Protein 7XPW (pdb70)

B-factor: mean 21.92, std 9.38, range [8.42, 55.83]

Sequence (127 aa):
MVKEIHVEGFEAYSKAAEENNGKNNIFALFCCGSKDANGESWCPDCVTAEPVIARNLKYAPADSVFIHCSVGERAFWKDQSNVVFRKDPVLKLKCVPTLLKPGTPQRLEEEQCADDNLVQMFFQEELEHH

Radius of gyration: 13.46 Å; Cα contacts (8 Å, |Δi|>4): 247; chains: 1; bounding box: 31×31×33 Å

Secondary structure (DSSP, 8-state):
--EEEEEESHHHHHHHHHHTTTSEEEEEEEPPB-TTS-BS-HHHHHHHHHHHHHGGGSPTTEEEEEEE---HHHHH-TTSHHHH-TTT---SSSEEE-TTSS-EEEGGGGG-HHHHHHHHTT-----

Nearest PDB structures (foldseek):
  7xq3-assembly1_D  TM=9.875E-01  e=1.764E-24  Oncomelania hupensis
  7xq3-assembly1_C  TM=9.838E-01  e=3.341E-24  Oncomelania hupensis
  1wou-assembly1_A  TM=9.700E-01  e=2.213E-16  Homo sapiens
  1v9w-assembly1_A  TM=9.581E-01  e=3.662E-14  Mus musculus
  3h79-assembly1_A  TM=6.272E-01  e=6.640E-02  Trypanosoma cruzi

Structure (mmCIF, N/CA/C/O backbone):
data_7XPW
#
_entry.id   7XPW
#
_cell.length_a   34.772
_cell.length_b   44.912
_cell.length_c   38.491
_cell.angle_alpha   90.000
_cell.angle_beta   115.100
_cell.angle_gamma   90.000
#
_symmetry.space_group_name_H-M   'P 1 21 1'
#
loop_
_entity.id
_entity.type
_entity.pdbx_description
1 polymer 'Thioredoxin domain-containing protein 17'
2 water water
#
loop_
_atom_site.group_PDB
_atom_site.id
_atom_site.type_symbol
_atom_site.label_atom_id
_atom_site.label_alt_id
_atom_site.label_comp_id
_atom_site.label_asym_id
_atom_site.label_entity_id
_atom_site.label_seq_id
_atom_site.pdbx_PDB_ins_code
_atom_site.Cartn_x
_atom_site.Cartn_y
_atom_site.Cartn_z
_atom_site.occupancy
_atom_site.B_iso_or_equiv
_atom_site.auth_seq_id
_atom_site.auth_comp_id
_atom_site.auth_asym_id
_atom_site.auth_atom_id
_atom_site.pdbx_PDB_model_num
ATOM 1 N N . MET A 1 1 ? -17.011 6.380 -1.729 1.00 49.04 1 MET A N 1
ATOM 2 C CA . MET A 1 1 ? -16.612 5.960 -3.107 1.00 46.31 1 MET A CA 1
ATOM 3 C C . MET A 1 1 ? -15.114 5.637 -3.156 1.00 41.18 1 MET A C 1
ATOM 4 O O . MET A 1 1 ? -14.330 6.237 -2.378 1.00 41.75 1 MET A O 1
ATOM 9 N N . VAL A 1 2 ? -14.729 4.798 -4.113 1.00 30.03 2 VAL A N 1
ATOM 10 C CA . VAL A 1 2 ? -13.308 4.409 -4.330 1.00 28.88 2 VAL A CA 1
ATOM 11 C C . VAL A 1 2 ? -12.622 5.478 -5.193 1.00 22.82 2 VAL A C 1
ATOM 12 O O . VAL A 1 2 ? -13.240 5.971 -6.131 1.00 23.17 2 VAL A O 1
ATOM 16 N N . LYS A 1 3 ? -11.379 5.793 -4.872 1.00 20.90 3 LYS A N 1
ATOM 17 C CA . LYS A 1 3 ? -10.442 6.539 -5.731 1.00 21.02 3 LYS A CA 1
ATOM 18 C C . LYS A 1 3 ? -10.064 5.631 -6.902 1.00 20.20 3 LYS A C 1
ATOM 19 O O . LYS A 1 3 ? -9.493 4.542 -6.653 1.00 20.25 3 LYS A O 1
ATOM 25 N N . GLU A 1 4 ? -10.383 6.029 -8.125 1.00 18.30 4 GLU A N 1
ATOM 26 C CA . GLU A 1 4 ? -10.138 5.164 -9.312 1.00 17.30 4 GLU A CA 1
ATOM 27 C C . GLU A 1 4 ? -8.967 5.746 -10.116 1.00 16.36 4 GLU A C 1
ATOM 28 O O . GLU A 1 4 ? -8.921 6.963 -10.400 1.00 15.43 4 GLU A O 1
ATOM 34 N N . ILE A 1 5 ? -8.002 4.900 -10.454 1.00 14.03 5 ILE A N 1
ATOM 35 C CA . ILE A 1 5 ? -6.816 5.318 -11.246 1.00 12.34 5 ILE A CA 1
ATOM 36 C C . ILE A 1 5 ? -6.680 4.349 -12.409 1.00 12.83 5 ILE A C 1
ATOM 37 O O . ILE A 1 5 ? -6.938 3.153 -12.199 1.00 14.80 5 ILE A O 1
ATOM 42 N N . HIS A 1 6 ? -6.345 4.861 -13.596 1.00 10.97 6 HIS A N 1
ATOM 43 C CA . HIS A 1 6 ? -6.104 4.044 -14.800 1.00 11.06 6 HIS A CA 1
ATOM 44 C C . HIS A 1 6 ? -4.708 4.348 -15.305 1.00 10.86 6 HIS A C 1
ATOM 45 O O . HIS A 1 6 ? -4.421 5.518 -15.585 1.00 11.34 6 HIS A O 1
ATOM 52 N N . VAL A 1 7 ? -3.890 3.320 -15.420 1.00 10.38 7 VAL A N 1
ATOM 53 C CA . VAL A 1 7 ? -2.486 3.497 -15.831 1.00 10.98 7 VAL A CA 1
ATOM 54 C C . VAL A 1 7 ? -2.122 2.483 -16.899 1.00 12.04 7 VAL A C 1
ATOM 55 O O . VAL A 1 7 ? -2.823 1.484 -17.056 1.00 9.78 7 VAL A O 1
ATOM 59 N N . GLU A 1 8 ? -1.057 2.806 -17.637 1.00 11.86 8 GLU A N 1
ATOM 60 C CA . GLU A 1 8 ? -0.473 1.916 -18.664 1.00 13.07 8 GLU A CA 1
ATOM 61 C C . GLU A 1 8 ? 0.919 1.496 -18.208 1.00 12.35 8 GLU A C 1
ATOM 62 O O . GLU A 1 8 ? 1.783 2.346 -18.122 1.00 12.40 8 GLU A O 1
ATOM 68 N N . GLY A 1 9 ? 1.116 0.202 -17.958 1.00 11.88 9 GLY A N 1
ATOM 69 C CA . GLY A 1 9 ? 2.423 -0.403 -17.709 1.00 12.57 9 GLY A CA 1
ATOM 70 C C . GLY A 1 9 ? 2.797 -0.466 -16.245 1.00 12.77 9 GLY A C 1
ATOM 71 O O . GLY A 1 9 ? 2.167 0.178 -15.392 1.00 12.55 9 GLY A O 1
ATOM 72 N N . PHE A 1 10 ? 3.860 -1.206 -15.978 1.00 14.46 10 PHE A N 1
ATOM 73 C CA . PHE A 1 10 ? 4.302 -1.546 -14.612 1.00 14.23 10 PHE A CA 1
ATOM 74 C C . PHE A 1 10 ? 4.846 -0.313 -13.869 1.00 14.20 10 PHE A C 1
ATOM 75 O O . PHE A 1 10 ? 4.550 -0.162 -12.698 1.00 13.54 10 PHE A O 1
ATOM 83 N N . GLU A 1 11 ? 5.595 0.554 -14.545 1.00 14.61 11 GLU A N 1
ATOM 84 C CA . GLU A 1 11 ? 6.171 1.747 -13.875 1.00 14.73 11 GLU A CA 1
ATOM 85 C C . GLU A 1 11 ? 5.024 2.663 -13.412 1.00 13.83 11 GLU A C 1
ATOM 86 O O . GLU A 1 11 ? 5.033 3.087 -12.226 1.00 12.33 11 GLU A O 1
ATOM 92 N N . ALA A 1 12 ? 4.031 2.924 -14.272 1.00 12.99 12 ALA A N 1
ATOM 93 C CA . ALA A 1 12 ? 2.891 3.791 -13.914 1.00 13.03 12 ALA A CA 1
ATOM 94 C C . ALA A 1 12 ? 2.084 3.140 -12.775 1.00 12.81 12 ALA A C 1
ATOM 95 O O . ALA A 1 12 ? 1.617 3.844 -11.880 1.00 10.81 12 ALA A O 1
ATOM 97 N N . TYR A 1 13 ? 1.877 1.822 -12.833 1.00 11.48 13 TYR A N 1
ATOM 98 C CA . TYR A 1 13 ? 1.220 1.067 -11.740 1.00 12.23 13 TYR A CA 1
ATOM 99 C C . TYR A 1 13 ? 1.997 1.262 -10.421 1.00 12.54 13 TYR A C 1
ATOM 100 O O . TYR A 1 13 ? 1.422 1.623 -9.372 1.00 12.08 13 TYR A O 1
ATOM 109 N N . SER A 1 14 ? 3.303 1.063 -10.480 1.00 15.03 14 SER A N 1
ATOM 110 C CA . SER A 1 14 ? 4.213 1.190 -9.313 1.00 15.16 14 SER A CA 1
ATOM 111 C C . SER A 1 14 ? 4.088 2.586 -8.682 1.00 17.25 14 SER A C 1
ATOM 112 O O . SER A 1 14 ? 4.024 2.663 -7.468 1.00 16.74 14 SER A O 1
ATOM 115 N N . LYS A 1 15 ? 4.044 3.639 -9.493 1.00 17.33 15 LYS A N 1
ATOM 116 C CA . LYS A 1 15 ? 3.943 5.038 -8.992 1.00 16.52 15 LYS A CA 1
ATOM 117 C C . LYS A 1 15 ? 2.602 5.248 -8.299 1.00 16.15 15 LYS A C 1
ATOM 118 O O . LYS A 1 15 ? 2.565 5.865 -7.204 1.00 16.42 15 LYS A O 1
ATOM 124 N N . ALA A 1 16 ? 1.511 4.746 -8.893 1.00 15.14 16 ALA A N 1
ATOM 125 C CA . ALA A 1 16 ? 0.166 4.915 -8.323 1.00 15.15 16 ALA A CA 1
ATOM 126 C C . ALA A 1 16 ? 0.114 4.190 -6.970 1.00 14.06 16 ALA A C 1
ATOM 127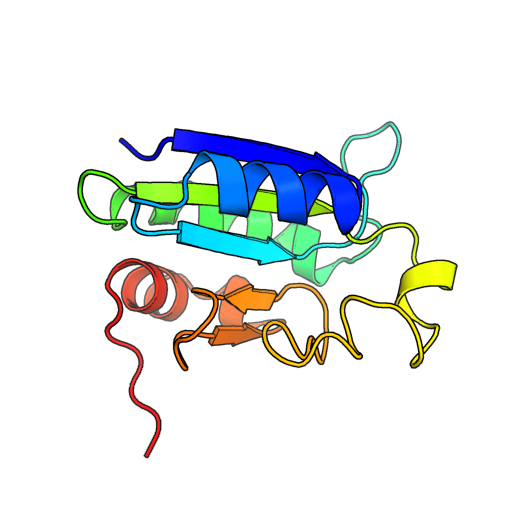 O O . ALA A 1 16 ? -0.488 4.749 -6.036 1.00 14.71 16 ALA A O 1
ATOM 129 N N . ALA A 1 17 ? 0.628 2.966 -6.897 1.00 15.69 17 ALA A N 1
ATOM 130 C CA . ALA A 1 17 ? 0.574 2.161 -5.660 1.00 16.74 17 ALA A CA 1
ATOM 131 C C . ALA A 1 17 ? 1.386 2.862 -4.557 1.00 21.11 17 ALA A C 1
ATOM 132 O O . ALA A 1 17 ? 0.863 2.966 -3.437 1.00 22.72 17 ALA A O 1
ATOM 134 N N . GLU A 1 18 ? 2.592 3.324 -4.866 1.00 22.49 18 GLU A N 1
ATOM 135 C CA . GLU A 1 18 ? 3.466 4.019 -3.877 1.00 25.65 18 GLU A CA 1
ATOM 136 C C . GLU A 1 18 ? 2.806 5.348 -3.470 1.00 24.56 18 GLU A C 1
ATOM 137 O O . GLU A 1 18 ? 2.792 5.638 -2.267 1.00 26.37 18 GLU A O 1
ATOM 143 N N . GLU A 1 19 ? 2.202 6.106 -4.392 1.00 21.38 19 GLU A N 1
ATOM 144 C CA . GLU A 1 19 ? 1.559 7.406 -4.060 1.00 21.79 19 GLU A CA 1
ATOM 145 C C . GLU A 1 19 ? 0.295 7.201 -3.215 1.00 21.17 19 GLU A C 1
ATOM 146 O O . GLU A 1 19 ? -0.164 8.175 -2.587 1.00 22.02 19 GLU A O 1
ATOM 152 N N . ASN A 1 20 ? -0.254 5.985 -3.174 1.00 20.52 20 ASN A N 1
ATOM 153 C CA . ASN A 1 20 ? -1.480 5.680 -2.402 1.00 21.43 20 ASN A CA 1
ATOM 154 C C . ASN A 1 20 ? -1.123 4.710 -1.265 1.00 21.55 20 ASN A C 1
ATOM 155 O O . ASN A 1 20 ? -2.017 4.030 -0.757 1.00 23.15 20 ASN A O 1
ATOM 160 N N . ASN A 1 21 ? 0.149 4.695 -0.862 1.00 26.22 21 ASN A N 1
ATOM 161 C CA . ASN A 1 21 ? 0.767 3.755 0.121 1.00 27.94 21 ASN A CA 1
ATOM 162 C C . ASN A 1 21 ? -0.111 3.612 1.371 1.00 31.10 21 ASN A C 1
ATOM 163 O O . ASN A 1 21 ? -0.213 2.492 1.888 1.00 31.46 21 ASN A O 1
AT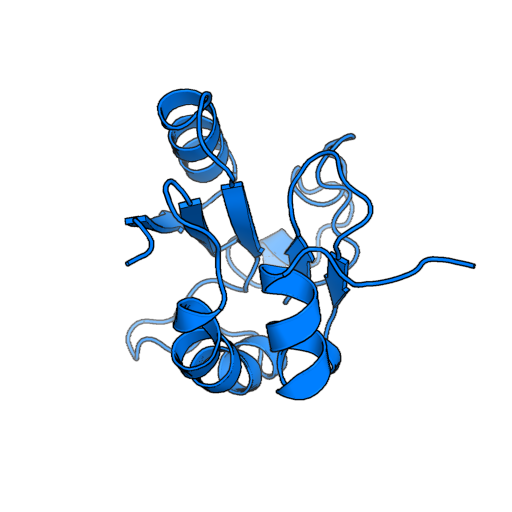OM 168 N N . GLY A 1 22 ? -0.783 4.650 1.806 1.00 28.69 22 GLY A N 1
ATOM 169 C CA . GLY A 1 22 ? -1.573 4.435 3.026 1.00 35.67 22 GLY A CA 1
ATOM 170 C C . GLY A 1 22 ? -2.790 3.544 2.862 1.00 36.69 22 GLY A C 1
ATOM 171 O O . GLY A 1 22 ? -3.005 2.673 3.710 1.00 40.83 22 GLY A O 1
ATOM 172 N N . LYS A 1 23 ? -3.438 3.672 1.716 1.00 30.03 23 LYS A N 1
ATOM 173 C CA . LYS A 1 23 ? -4.797 3.182 1.422 1.00 28.58 23 LYS A CA 1
ATOM 174 C C . LYS A 1 23 ? -4.951 1.673 1.229 1.00 23.44 23 LYS A C 1
ATOM 175 O O . LYS A 1 23 ? -3.996 0.971 1.107 1.00 23.16 23 LYS A O 1
ATOM 181 N N . ASN A 1 24 ? -6.201 1.262 1.243 1.00 22.76 24 ASN A N 1
ATOM 182 C CA A ASN A 1 24 ? -6.587 -0.111 0.846 0.50 21.93 24 ASN A CA 1
ATOM 183 C CA B ASN A 1 24 ? -6.579 -0.118 0.846 0.50 21.66 24 ASN A CA 1
ATOM 184 C C . ASN A 1 24 ? -6.553 -0.158 -0.681 1.00 20.64 24 ASN A C 1
ATOM 185 O O . ASN A 1 24 ? -7.444 0.442 -1.271 1.00 20.57 24 ASN A O 1
ATOM 194 N N . ILE A 1 25 ? -5.538 -0.802 -1.239 1.00 18.42 25 ILE A N 1
ATOM 195 C CA . ILE A 1 25 ? -5.329 -0.803 -2.710 1.00 18.86 25 ILE A CA 1
ATOM 196 C C . ILE A 1 25 ? -5.874 -2.107 -3.277 1.00 17.95 25 ILE A C 1
ATOM 197 O O . ILE A 1 25 ? -5.441 -3.190 -2.834 1.00 19.68 25 ILE A O 1
ATOM 202 N N . PHE A 1 26 ? -6.746 -1.994 -4.268 1.00 15.33 26 PHE A N 1
ATOM 203 C CA . PHE A 1 26 ? -7.237 -3.105 -5.100 1.00 12.99 26 PHE A CA 1
ATOM 204 C C . PHE A 1 26 ? -6.720 -2.824 -6.503 1.00 13.01 26 PHE A C 1
ATOM 205 O O . PHE A 1 26 ? -6.629 -1.681 -6.867 1.00 11.96 26 PHE A O 1
ATOM 213 N N . ALA A 1 27 ? -6.340 -3.842 -7.241 1.00 11.32 27 ALA A N 1
ATOM 214 C CA . ALA A 1 27 ? -5.827 -3.615 -8.593 1.00 10.91 27 ALA A CA 1
ATOM 215 C C . ALA A 1 27 ? -6.471 -4.598 -9.541 1.00 10.50 27 ALA A C 1
ATOM 216 O O . ALA A 1 27 ? -6.695 -5.754 -9.184 1.00 9.73 27 ALA A O 1
ATOM 218 N N . LEU A 1 28 ? -6.702 -4.125 -10.748 1.00 10.61 28 LEU A N 1
ATOM 219 C CA . LEU A 1 28 ? -7.046 -4.961 -11.906 1.00 10.72 28 LEU A CA 1
ATOM 220 C C . LEU A 1 28 ? -5.922 -4.847 -12.916 1.00 10.69 28 LEU A C 1
ATOM 221 O O . LEU A 1 28 ? -5.563 -3.713 -13.262 1.00 12.17 28 LEU A O 1
ATOM 226 N N . PHE A 1 29 ? -5.468 -5.985 -13.416 1.00 9.22 29 PHE A N 1
ATOM 227 C CA . PHE A 1 29 ? -4.449 -6.092 -14.475 1.00 9.68 29 PHE A CA 1
ATOM 228 C C . PHE A 1 29 ? -5.109 -6.680 -15.693 1.00 9.62 29 PHE A C 1
ATOM 229 O O . PHE A 1 29 ? -5.654 -7.803 -15.635 1.00 9.22 29 PHE A O 1
ATOM 237 N N . CYS A 1 30 ? -5.079 -5.922 -16.791 1.00 10.77 30 CYS A N 1
ATOM 238 C CA A CYS A 1 30 ? -5.838 -6.262 -18.015 0.50 10.72 30 CYS A CA 1
ATOM 239 C CA B CYS A 1 30 ? -5.838 -6.275 -18.013 0.50 12.30 30 CYS A CA 1
ATOM 240 C C . CYS A 1 30 ? -4.977 -5.939 -19.235 1.00 11.79 30 CYS A C 1
ATOM 241 O O . CYS A 1 30 ? -4.002 -5.199 -19.075 1.00 10.93 30 CYS A O 1
ATOM 246 N N . GLY A 1 31 ? -5.300 -6.548 -20.362 1.00 12.32 31 GLY A N 1
ATOM 247 C CA . GLY A 1 31 ? -4.628 -6.197 -21.613 1.00 12.82 31 GLY A CA 1
ATOM 248 C C . GLY A 1 31 ? -4.941 -4.774 -21.976 1.00 13.77 31 GLY A C 1
ATOM 249 O O . GLY A 1 31 ? -6.073 -4.311 -21.702 1.00 14.94 31 GLY A O 1
ATOM 250 N N . SER A 1 32 ? -3.995 -4.082 -22.613 1.00 14.63 32 SER A N 1
ATOM 251 C CA . SER A 1 32 ? -4.169 -2.681 -23.039 1.00 14.82 32 SER A CA 1
ATOM 252 C C . SER A 1 32 ? -5.312 -2.565 -24.047 1.00 16.37 32 SER A C 1
ATOM 253 O O . SER A 1 32 ? -5.642 -3.517 -24.775 1.00 15.13 32 SER A O 1
ATOM 256 N N . LYS A 1 33 ? -5.930 -1.392 -24.024 1.00 18.74 33 LYS A N 1
ATOM 257 C CA . LYS A 1 33 ? -7.092 -1.058 -24.863 1.00 22.12 33 LYS A CA 1
ATOM 258 C C . LYS A 1 33 ? -6.569 -0.651 -26.230 1.00 22.90 33 LYS A C 1
ATOM 259 O O . LYS A 1 33 ? -5.428 -0.182 -26.311 1.00 19.63 33 LYS A O 1
ATOM 265 N N . ASP A 1 34 ? -7.347 -0.947 -27.266 1.00 25.79 34 ASP A N 1
ATOM 266 C CA . ASP A 1 34 ? -7.131 -0.397 -28.634 1.00 28.08 34 ASP A CA 1
ATOM 267 C C . ASP A 1 34 ? -7.819 0.971 -28.712 1.00 29.06 34 ASP A C 1
ATOM 268 O O . ASP A 1 34 ? -8.298 1.459 -27.657 1.00 29.78 34 ASP A O 1
ATOM 273 N N . ALA A 1 35 ? -7.881 1.579 -29.903 1.00 35.89 35 ALA A N 1
ATOM 274 C CA . ALA A 1 35 ? -8.414 2.950 -30.127 1.00 39.38 35 ALA A CA 1
ATOM 275 C C . ALA A 1 35 ? -9.947 2.974 -30.009 1.00 40.70 35 ALA A C 1
ATOM 276 O O . ALA A 1 35 ? -10.513 4.085 -29.983 1.00 41.57 35 ALA A O 1
ATOM 278 N N . ASN A 1 36 ? -10.596 1.808 -29.923 1.00 37.55 36 ASN A N 1
ATOM 279 C CA . ASN A 1 36 ? -12.064 1.674 -29.721 1.00 37.70 36 ASN A CA 1
ATOM 280 C C . ASN A 1 36 ? -12.363 1.423 -28.237 1.00 39.29 36 ASN A C 1
ATOM 281 O O . ASN A 1 36 ? -13.564 1.241 -27.899 1.00 38.96 36 ASN A O 1
ATOM 286 N N . GLY A 1 37 ? -11.314 1.407 -27.401 1.00 32.69 37 GLY A N 1
ATOM 287 C CA . GLY A 1 37 ? -11.404 1.333 -25.931 1.00 33.59 37 GLY A CA 1
ATOM 288 C C . GLY A 1 37 ? -11.587 -0.085 -25.448 1.00 32.76 37 GLY A C 1
ATOM 289 O O . GLY A 1 37 ? -11.911 -0.261 -24.263 1.00 37.23 37 GLY A O 1
ATOM 290 N N . GLU A 1 38 ? -11.349 -1.073 -26.313 1.00 29.00 38 GLU A N 1
ATOM 291 C CA . GLU A 1 38 ? -11.553 -2.507 -25.983 1.00 31.45 38 GLU A CA 1
ATOM 292 C C . GLU A 1 38 ? -10.182 -3.171 -25.768 1.00 26.92 38 GLU A C 1
ATOM 293 O O . GLU A 1 38 ? -9.302 -3.056 -26.669 1.00 25.54 38 GLU A O 1
ATOM 299 N N . SER A 1 39 ? -9.999 -3.826 -24.612 1.00 21.84 39 SER A N 1
ATOM 300 C CA . SER A 1 39 ? -8.860 -4.740 -24.347 1.00 20.96 39 SER A CA 1
ATOM 301 C C . SER A 1 39 ? -8.717 -5.740 -25.496 1.00 20.83 39 SER A C 1
ATOM 302 O O . SER A 1 39 ? -9.744 -6.228 -26.001 1.00 21.13 39 SER A O 1
ATOM 305 N N . TRP A 1 40 ? -7.483 -6.099 -25.860 1.00 18.50 40 TRP A N 1
ATOM 306 C CA . TRP A 1 40 ? -7.196 -7.253 -26.751 1.00 16.02 40 TRP A CA 1
ATOM 307 C C . TRP A 1 40 ? -7.639 -8.554 -26.085 1.00 16.31 40 TRP A C 1
ATOM 308 O O . TRP A 1 40 ? -7.656 -9.579 -26.760 1.00 17.77 40 TRP A O 1
ATOM 319 N N . CYS A 1 41 ? -7.860 -8.508 -24.780 1.00 14.40 41 CYS A N 1
ATOM 320 C CA . CYS A 1 41 ? -8.103 -9.691 -23.908 1.00 14.10 41 CYS A CA 1
ATOM 321 C C . CYS A 1 41 ? -9.612 -9.847 -23.719 1.00 12.36 41 CYS A C 1
ATOM 322 O O . CYS A 1 41 ? -10.269 -9.049 -23.041 1.00 11.46 41 CYS A O 1
ATOM 325 N N . PRO A 1 42 ? -10.252 -10.844 -24.377 1.00 12.38 42 PRO A N 1
ATOM 326 C CA . PRO A 1 42 ? -11.702 -10.993 -24.280 1.00 11.46 42 PRO A CA 1
ATOM 327 C C . PRO A 1 42 ? -12.221 -11.112 -22.846 1.00 10.82 42 PRO A C 1
ATOM 328 O O . PRO A 1 42 ? -13.258 -10.571 -22.547 1.00 10.64 42 PRO A O 1
ATOM 332 N N . ASP A 1 43 ? -11.457 -11.811 -22.009 1.00 10.76 43 ASP A N 1
ATOM 333 C CA . ASP A 1 43 ? -11.864 -12.033 -20.596 1.00 10.84 43 ASP A CA 1
ATOM 334 C C . ASP A 1 43 ? -11.875 -10.685 -19.871 1.00 11.62 43 ASP A C 1
ATOM 335 O O . ASP A 1 43 ? -12.622 -10.536 -18.951 1.00 10.32 43 ASP A O 1
ATOM 340 N N . CYS A 1 44 ? -10.990 -9.786 -20.280 1.00 12.00 44 CYS A N 1
ATOM 341 C CA . CYS A 1 44 ? -10.977 -8.443 -19.663 1.00 12.91 44 CYS A CA 1
ATOM 342 C C . CYS A 1 44 ? -12.211 -7.669 -20.133 1.00 13.18 44 CYS A C 1
ATOM 343 O O . CYS A 1 44 ? -12.767 -6.987 -19.359 1.00 13.34 44 CYS A O 1
ATOM 346 N N . VAL A 1 45 ? -12.530 -7.769 -21.410 1.00 12.61 45 VAL A N 1
ATOM 347 C CA . VAL A 1 45 ? -13.748 -7.056 -21.903 1.00 14.83 45 VAL A CA 1
ATOM 348 C C . VAL A 1 45 ? -14.952 -7.536 -21.078 1.00 14.89 45 VAL A C 1
ATOM 349 O O . VAL A 1 45 ? -15.699 -6.738 -20.624 1.00 14.00 45 VAL A O 1
ATOM 353 N N . THR A 1 46 ? -15.037 -8.835 -20.883 1.00 13.67 46 THR A N 1
ATOM 354 C CA . THR A 1 46 ? -16.161 -9.448 -20.146 1.00 13.95 46 THR A CA 1
ATOM 355 C C . THR A 1 46 ? -16.189 -8.962 -18.695 1.00 13.32 46 THR A C 1
ATOM 356 O O . THR A 1 46 ? -17.269 -8.735 -18.175 1.00 14.39 46 THR A O 1
ATOM 360 N N . ALA A 1 47 ? -15.040 -8.850 -18.039 1.00 12.61 47 ALA A N 1
ATOM 361 C CA . ALA A 1 47 ? -15.007 -8.567 -16.598 1.00 12.53 47 ALA A CA 1
ATOM 362 C C . ALA A 1 47 ? -15.278 -7.084 -16.331 1.00 13.18 47 ALA A C 1
ATOM 363 O O . ALA A 1 47 ? -15.776 -6.801 -15.238 1.00 13.07 47 ALA A O 1
ATOM 365 N N . GLU A 1 48 ? -14.961 -6.167 -17.251 1.00 14.03 48 GLU A N 1
ATOM 366 C CA . GLU A 1 48 ? -14.973 -4.700 -16.933 1.00 17.08 48 GLU A CA 1
ATOM 367 C C . GLU A 1 48 ? -16.313 -4.301 -16.320 1.00 17.72 48 GLU A C 1
ATOM 368 O O . GLU A 1 48 ? -16.333 -3.679 -15.267 1.00 16.31 48 GLU A O 1
ATOM 374 N N . PRO A 1 49 ? -17.484 -4.672 -16.900 1.00 17.71 49 PRO A N 1
ATOM 375 C CA . PRO A 1 49 ? -18.770 -4.232 -16.329 1.00 18.51 49 PRO A CA 1
ATOM 376 C C . PRO A 1 49 ? -19.109 -4.852 -14.974 1.00 17.22 49 PRO A C 1
ATOM 377 O O . PRO A 1 49 ? -19.725 -4.184 -14.179 1.00 17.07 49 PRO A O 1
ATOM 381 N N . VAL A 1 50 ? -18.666 -6.088 -14.730 1.00 17.13 50 VAL A N 1
ATOM 382 C CA . VAL A 1 50 ? -18.926 -6.803 -13.459 1.00 16.41 50 VAL A CA 1
ATOM 383 C C . VAL A 1 50 ? -18.117 -6.091 -12.388 1.00 15.38 50 VAL A C 1
ATOM 384 O O . VAL A 1 50 ? -18.627 -5.858 -11.305 1.00 16.76 50 VAL A O 1
ATOM 388 N N . ILE A 1 51 ? -16.875 -5.743 -12.710 1.00 15.42 51 ILE A N 1
ATOM 389 C CA . ILE A 1 51 ? -16.027 -5.029 -11.715 1.00 14.02 51 ILE A CA 1
ATOM 390 C C . ILE A 1 51 ? -16.648 -3.656 -11.420 1.00 15.57 51 ILE A C 1
ATOM 391 O O . ILE A 1 51 ? -16.827 -3.346 -10.246 1.00 16.50 51 ILE A O 1
ATOM 396 N N . ALA A 1 52 ? -17.035 -2.891 -12.442 1.00 18.90 52 ALA A N 1
ATOM 397 C CA . ALA A 1 52 ? -17.578 -1.521 -12.270 1.00 20.53 52 ALA A CA 1
ATOM 398 C C . ALA A 1 52 ? -18.830 -1.512 -11.367 1.00 22.15 52 ALA A C 1
ATOM 399 O O . ALA A 1 52 ? -18.958 -0.608 -10.538 1.00 19.92 52 ALA A O 1
ATOM 401 N N . ARG A 1 53 ? -19.709 -2.499 -11.460 1.00 23.34 53 ARG A N 1
ATOM 402 C CA . ARG A 1 53 ? -20.965 -2.541 -10.658 1.00 25.36 53 ARG A CA 1
ATOM 403 C C . ARG A 1 53 ? -20.728 -3.172 -9.279 1.00 28.91 53 ARG A C 1
ATOM 404 O O . ARG A 1 53 ? -21.689 -3.191 -8.478 1.00 31.54 53 ARG A O 1
ATOM 412 N N . ASN A 1 54 ? -19.520 -3.680 -8.995 1.00 25.54 54 ASN A N 1
ATOM 413 C CA . ASN A 1 54 ? -19.160 -4.238 -7.672 1.00 23.33 54 ASN A CA 1
ATOM 414 C C . ASN A 1 54 ? -18.167 -3.316 -6.956 1.00 21.97 54 ASN A C 1
ATOM 415 O O . ASN A 1 54 ? -17.904 -3.577 -5.799 1.00 23.53 54 ASN A O 1
ATOM 420 N N . LEU A 1 55 ? -17.695 -2.246 -7.588 1.00 22.84 55 LEU A N 1
ATOM 421 C CA . LEU A 1 55 ? -16.724 -1.301 -6.963 1.00 26.79 55 LEU A CA 1
ATOM 422 C C . LEU A 1 55 ? -17.291 -0.746 -5.648 1.00 26.32 55 LEU A C 1
ATOM 423 O O . LEU A 1 55 ? -16.495 -0.434 -4.703 1.00 21.41 55 LEU A O 1
ATOM 428 N N . LYS A 1 56 ? -18.609 -0.568 -5.604 1.00 27.42 56 LYS A N 1
ATOM 429 C CA . LYS A 1 56 ? -19.338 -0.015 -4.424 1.00 28.83 56 LYS A CA 1
ATOM 430 C C . LYS A 1 56 ? -19.108 -0.871 -3.168 1.00 28.24 56 LYS A C 1
ATOM 431 O O . LYS A 1 56 ? -19.312 -0.322 -2.077 1.00 28.45 56 LYS A O 1
ATOM 437 N N . TYR A 1 57 ? -18.680 -2.139 -3.260 1.00 26.82 57 TYR A N 1
ATOM 438 C CA . TYR A 1 57 ? -18.466 -3.010 -2.068 1.00 28.54 57 TYR A CA 1
ATOM 439 C C . TYR A 1 57 ? -17.083 -2.802 -1.437 1.00 27.09 57 TYR A C 1
ATOM 440 O O . TYR A 1 57 ? -16.804 -3.395 -0.367 1.00 29.50 57 TYR A O 1
ATOM 449 N N . ALA A 1 58 ? -16.221 -2.002 -2.066 1.00 25.55 58 ALA A N 1
ATOM 450 C CA . ALA A 1 58 ? -14.866 -1.731 -1.566 1.00 23.34 58 ALA A CA 1
ATOM 451 C C . ALA A 1 58 ? -15.023 -0.878 -0.314 1.00 24.36 58 ALA A C 1
ATOM 452 O O . ALA A 1 58 ? -15.916 -0.046 -0.254 1.00 22.98 58 ALA A O 1
ATOM 454 N N . PRO A 1 59 ? -14.171 -1.064 0.704 1.00 24.16 59 PRO A N 1
ATOM 455 C CA . PRO A 1 59 ? -14.261 -0.262 1.921 1.00 27.35 59 PRO A CA 1
ATOM 456 C C . PRO A 1 59 ? -13.884 1.219 1.738 1.00 29.51 59 PRO A C 1
ATOM 457 O O . PRO A 1 59 ? -13.232 1.590 0.765 1.00 25.21 59 PRO A O 1
ATOM 461 N N . ALA A 1 60 ? -14.315 2.055 2.698 1.00 30.64 60 ALA A N 1
ATOM 462 C CA . ALA A 1 60 ? -13.861 3.457 2.855 1.00 31.09 60 ALA A CA 1
ATOM 463 C C . ALA A 1 60 ? -12.330 3.515 2.770 1.00 28.78 60 ALA A C 1
ATOM 464 O O . ALA A 1 60 ? -11.641 2.553 3.211 1.00 27.91 60 ALA A O 1
ATOM 466 N N . ASP A 1 61 ? -11.815 4.596 2.188 1.00 30.91 61 ASP A N 1
ATOM 467 C CA . ASP A 1 61 ? -10.362 4.886 2.098 1.00 33.04 61 ASP A CA 1
ATOM 468 C C . ASP A 1 61 ? -9.674 3.848 1.194 1.00 29.05 61 ASP A C 1
ATOM 469 O O . ASP A 1 61 ? -8.527 3.445 1.499 1.00 29.91 61 ASP A O 1
ATOM 474 N N . SER A 1 62 ? -10.370 3.411 0.137 1.00 24.88 62 SER A N 1
ATOM 475 C CA . SER A 1 62 ? -9.876 2.443 -0.878 1.00 21.95 62 SER A CA 1
ATOM 476 C C . SER A 1 62 ? -9.488 3.162 -2.172 1.00 20.56 62 SER A C 1
ATOM 477 O O . SER A 1 62 ? -10.107 4.206 -2.505 1.00 19.74 62 SER A O 1
ATOM 480 N N . VAL A 1 63 ? -8.519 2.571 -2.870 1.00 17.78 63 VAL A N 1
ATOM 481 C CA . VAL A 1 63 ? -8.059 2.988 -4.215 1.00 17.10 63 VAL A CA 1
ATOM 482 C C . VAL A 1 63 ? -8.201 1.768 -5.125 1.00 14.90 63 VAL A C 1
ATOM 483 O O . VAL A 1 63 ? -7.829 0.672 -4.681 1.00 15.18 63 VAL A O 1
ATOM 487 N N . PHE A 1 64 ? -8.715 1.968 -6.336 1.00 13.98 64 PHE A N 1
ATOM 488 C CA . PHE A 1 64 ? -8.782 0.903 -7.360 1.00 13.21 64 PHE A CA 1
ATOM 489 C C . PHE A 1 64 ? -7.884 1.329 -8.513 1.00 12.78 64 PHE A C 1
ATOM 490 O O . PHE A 1 64 ? -8.150 2.395 -9.103 1.00 13.43 64 PHE A O 1
ATOM 498 N N . ILE A 1 65 ? -6.811 0.576 -8.733 1.00 11.30 65 ILE A N 1
ATOM 499 C CA . ILE A 1 65 ? -5.860 0.858 -9.843 1.00 11.82 65 ILE A CA 1
ATOM 500 C C . ILE A 1 65 ? -6.176 -0.147 -10.936 1.00 11.28 65 ILE A C 1
ATOM 501 O O . ILE A 1 65 ? -5.982 -1.369 -10.715 1.00 11.19 65 ILE A O 1
ATOM 506 N N . HIS A 1 66 ? -6.622 0.392 -12.072 1.00 10.99 66 HIS A N 1
ATOM 507 C CA . HIS A 1 66 ? -6.847 -0.307 -13.348 1.00 11.97 66 HIS A CA 1
ATOM 508 C C . HIS A 1 66 ? -5.533 -0.196 -14.091 1.00 10.86 66 HIS A C 1
ATOM 509 O O . HIS A 1 66 ? -5.194 0.944 -14.471 1.00 10.96 66 HIS A O 1
ATOM 516 N N . CYS A 1 67 ? -4.783 -1.294 -14.212 1.00 10.51 67 CYS A N 1
ATOM 517 C CA . CYS A 1 67 ? -3.470 -1.298 -14.892 1.00 10.10 67 CYS A CA 1
ATOM 518 C C . CYS A 1 67 ? -3.580 -2.086 -16.197 1.00 9.69 67 CYS A C 1
ATOM 519 O O . CYS A 1 67 ? -3.819 -3.301 -16.173 1.00 9.74 67 CYS A O 1
ATOM 522 N N . SER A 1 68 ? -3.357 -1.397 -17.313 1.00 9.94 68 SER A N 1
ATOM 523 C CA . SER A 1 68 ? -3.151 -2.018 -18.639 1.00 11.28 68 SER A CA 1
ATOM 524 C C . SER A 1 68 ? -1.712 -2.559 -18.681 1.00 10.89 68 SER A C 1
ATO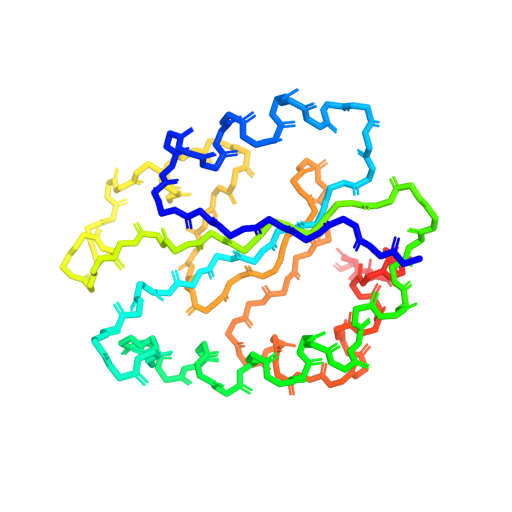M 525 O O . SER A 1 68 ? -0.771 -1.752 -18.587 1.00 10.85 68 SER A O 1
ATOM 528 N N . VAL A 1 69 ? -1.543 -3.857 -18.899 1.00 10.93 69 VAL A N 1
ATOM 529 C CA . VAL A 1 69 ? -0.205 -4.517 -18.754 1.00 10.85 69 VAL A CA 1
ATOM 530 C C . VAL A 1 69 ? 0.639 -4.352 -20.030 1.00 12.21 69 VAL A C 1
ATOM 531 O O . VAL A 1 69 ? 1.876 -4.592 -19.955 1.00 14.87 69 VAL A O 1
ATOM 535 N N . GLY A 1 70 ? -0.001 -3.973 -21.125 1.00 11.21 70 GLY A N 1
ATOM 536 C CA . GLY A 1 70 ? 0.597 -3.757 -22.445 1.00 12.46 70 GLY A CA 1
ATOM 537 C C . GLY A 1 70 ? -0.125 -4.557 -23.507 1.00 13.80 70 GLY A C 1
ATOM 538 O O . GLY A 1 70 ? -1.221 -5.100 -23.254 1.00 13.35 70 GLY A O 1
ATOM 539 N N . GLU A 1 71 ? 0.495 -4.663 -24.663 1.00 15.00 71 GLU A N 1
ATOM 540 C CA . GLU A 1 71 ? -0.068 -5.448 -25.787 1.00 16.07 71 GLU A CA 1
ATOM 541 C C . GLU A 1 71 ? 0.159 -6.944 -25.561 1.00 16.83 71 GLU A C 1
ATOM 542 O O . GLU A 1 71 ? 0.974 -7.345 -24.675 1.00 14.51 71 GLU A O 1
ATOM 548 N N . ARG A 1 72 ? -0.485 -7.758 -26.409 1.00 16.54 72 ARG A N 1
ATOM 549 C CA . ARG A 1 72 ? -0.507 -9.217 -26.275 1.00 19.73 72 ARG A CA 1
ATOM 550 C C . ARG A 1 72 ? 0.925 -9.770 -26.374 1.00 20.45 72 ARG A C 1
ATOM 551 O O . ARG A 1 72 ? 1.274 -10.643 -25.582 1.00 17.84 72 ARG A O 1
ATOM 559 N N . ALA A 1 73 ? 1.732 -9.253 -27.291 1.00 22.47 73 ALA A N 1
ATOM 560 C CA . ALA A 1 73 ? 3.111 -9.740 -27.535 1.00 23.41 73 ALA A CA 1
ATOM 561 C C . ALA A 1 73 ? 3.920 -9.594 -26.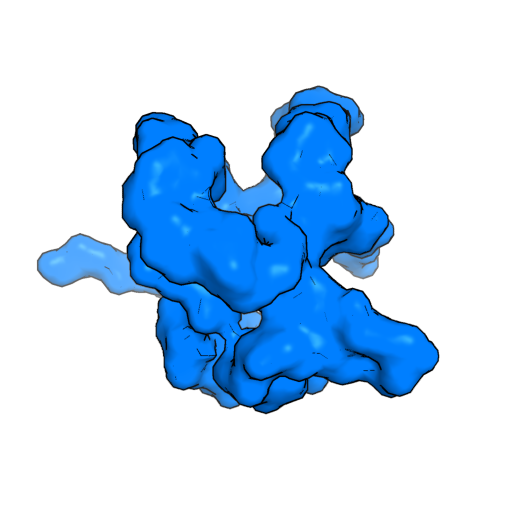239 1.00 22.04 73 ALA A C 1
ATOM 562 O O . ALA A 1 73 ? 4.525 -10.585 -25.778 1.00 23.78 73 ALA A O 1
ATOM 564 N N . PHE A 1 74 ? 3.854 -8.421 -25.633 1.00 20.40 74 PHE A N 1
ATOM 565 C CA . PHE A 1 74 ? 4.499 -8.117 -24.337 1.00 17.51 74 PHE A CA 1
ATOM 566 C C . PHE A 1 74 ? 3.988 -9.096 -23.263 1.00 17.46 74 PHE A C 1
ATOM 567 O O . PHE A 1 74 ? 4.785 -9.672 -22.473 1.00 15.91 74 PHE A O 1
ATOM 575 N N . TRP A 1 75 ? 2.671 -9.250 -23.174 1.00 17.44 75 TRP A N 1
ATOM 576 C CA . TRP A 1 75 ? 2.032 -10.081 -22.131 1.00 16.95 75 TRP A CA 1
ATOM 577 C C . TRP A 1 75 ? 2.501 -11.541 -22.265 1.00 16.63 75 TRP A C 1
ATOM 578 O O . TRP A 1 75 ? 2.753 -12.178 -21.247 1.00 15.30 75 TRP A O 1
ATOM 589 N N . LYS A 1 76 ? 2.574 -12.055 -23.497 1.00 20.04 76 LYS A N 1
ATOM 590 C CA . LYS A 1 76 ? 2.825 -13.498 -23.755 1.00 21.53 76 LYS A CA 1
ATOM 591 C C . LYS A 1 76 ? 4.281 -13.824 -23.398 1.00 21.68 76 LYS A C 1
ATOM 592 O O . LYS A 1 76 ? 4.572 -15.021 -23.201 1.00 23.05 76 LYS A O 1
ATOM 598 N N . ASP A 1 77 ? 5.141 -12.813 -23.315 1.00 20.22 77 ASP A N 1
ATOM 599 C CA . ASP A 1 77 ? 6.555 -12.983 -22.879 1.00 19.63 77 ASP A CA 1
ATOM 600 C C . ASP A 1 77 ? 6.537 -13.393 -21.396 1.00 19.82 77 ASP A C 1
ATOM 601 O O . ASP A 1 77 ? 6.112 -12.610 -20.551 1.00 15.00 77 ASP A O 1
ATOM 606 N N . GLN A 1 78 ? 6.954 -14.624 -21.076 1.00 18.57 78 GLN A N 1
ATOM 607 C CA . GLN A 1 78 ? 6.892 -15.189 -19.695 1.00 18.24 78 GLN A CA 1
ATOM 608 C C . GLN A 1 78 ? 7.892 -14.500 -18.755 1.00 16.19 78 GLN A C 1
ATOM 609 O O . GLN A 1 78 ? 7.786 -14.700 -17.537 1.00 16.96 78 GLN A O 1
ATOM 615 N N . SER A 1 79 ? 8.809 -13.693 -19.288 1.00 17.60 79 SER A N 1
ATOM 616 C CA . SER A 1 79 ? 9.815 -12.927 -18.505 1.00 17.34 79 SER A CA 1
ATOM 617 C C . SER A 1 79 ? 9.292 -11.538 -18.126 1.00 15.63 79 SER A C 1
ATOM 618 O O . SER A 1 79 ? 10.010 -10.859 -17.414 1.00 16.98 79 SER A O 1
ATOM 621 N N . ASN A 1 80 ? 8.098 -11.120 -18.591 1.00 15.72 80 ASN A N 1
ATOM 622 C CA . ASN A 1 80 ? 7.615 -9.712 -18.399 1.00 14.19 80 ASN A CA 1
ATOM 623 C C . ASN A 1 80 ? 7.516 -9.443 -16.896 1.00 13.40 80 ASN A C 1
ATOM 624 O O . ASN A 1 80 ? 7.340 -10.395 -16.130 1.00 14.17 80 ASN A O 1
ATOM 629 N N . VAL A 1 81 ? 7.710 -8.190 -16.488 1.00 13.13 81 VAL A N 1
ATOM 630 C CA A VAL A 1 81 ? 7.824 -7.771 -15.060 0.50 13.09 81 VAL A CA 1
ATOM 631 C CA B VAL A 1 81 ? 7.835 -7.792 -15.050 0.50 13.29 81 VAL A CA 1
ATOM 632 C C . VAL A 1 81 ? 6.587 -8.192 -14.259 1.00 12.36 81 VAL A C 1
ATOM 633 O O . VAL A 1 81 ? 6.730 -8.502 -13.081 1.00 12.54 81 VAL A O 1
ATOM 640 N N . PHE A 1 82 ? 5.393 -8.138 -14.865 1.00 11.79 82 PHE A N 1
ATOM 641 C CA . PHE A 1 82 ? 4.162 -8.450 -14.092 1.00 12.01 82 PHE A CA 1
ATOM 642 C C . PHE A 1 82 ? 4.196 -9.898 -13.597 1.00 12.56 82 PHE A C 1
ATOM 643 O O . PHE A 1 82 ? 3.707 -10.177 -12.513 1.00 14.54 82 PHE A O 1
ATOM 651 N N . ARG A 1 83 ? 4.722 -10.789 -14.427 1.00 14.54 83 ARG A N 1
ATOM 652 C CA . ARG A 1 83 ? 4.774 -12.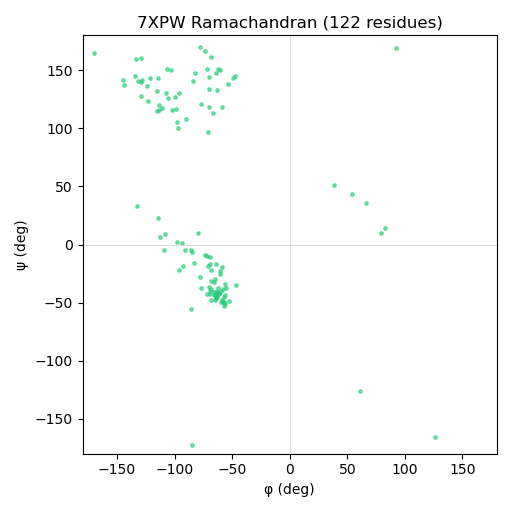233 -14.147 1.00 15.62 83 ARG A CA 1
ATOM 653 C C . ARG A 1 83 ? 5.897 -12.521 -13.153 1.00 17.27 83 ARG A C 1
ATOM 654 O O . ARG A 1 83 ? 5.710 -13.405 -12.327 1.00 15.78 83 ARG A O 1
ATOM 662 N N . LYS A 1 84 ? 7.019 -11.806 -13.267 1.00 18.26 84 LYS A N 1
ATOM 663 C CA . LYS A 1 84 ? 8.261 -12.068 -12.495 1.00 22.62 84 LYS A CA 1
ATOM 664 C C . LYS A 1 84 ? 8.297 -11.249 -11.213 1.00 22.07 84 LYS A C 1
ATOM 665 O O . LYS A 1 84 ? 9.047 -11.660 -10.301 1.00 24.54 84 LYS A O 1
ATOM 671 N N . ASP A 1 85 ? 7.501 -10.193 -11.104 1.00 20.89 85 ASP A N 1
ATOM 672 C CA . ASP A 1 85 ? 7.429 -9.351 -9.885 1.00 20.10 85 ASP A CA 1
ATOM 673 C C . ASP A 1 85 ? 7.026 -10.229 -8.707 1.00 23.31 85 ASP A C 1
ATOM 674 O O . ASP A 1 85 ? 5.947 -10.840 -8.724 1.00 20.48 85 ASP A O 1
ATOM 679 N N . PRO A 1 86 ? 7.886 -10.346 -7.661 1.00 2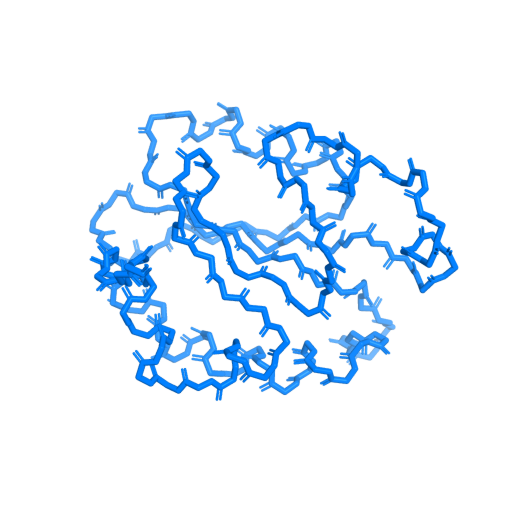3.25 86 PRO A N 1
ATOM 680 C CA . PRO A 1 86 ? 7.640 -11.289 -6.565 1.00 25.01 86 PRO A CA 1
ATOM 681 C C . PRO A 1 86 ? 6.337 -11.063 -5.779 1.00 24.45 86 PRO A C 1
ATOM 682 O O . PRO A 1 86 ? 5.821 -12.032 -5.214 1.00 25.94 86 PRO A O 1
ATOM 686 N N . VAL A 1 87 ? 5.807 -9.843 -5.806 1.00 25.45 87 VAL A N 1
ATOM 687 C CA . VAL A 1 87 ? 4.523 -9.477 -5.144 1.00 23.38 87 VAL A CA 1
ATOM 688 C C . VAL A 1 87 ? 3.349 -9.798 -6.090 1.00 21.60 87 VAL A C 1
ATOM 689 O O . VAL A 1 87 ? 2.457 -10.567 -5.698 1.00 21.92 87 VAL A O 1
ATOM 693 N N . LEU A 1 88 ? 3.372 -9.256 -7.308 1.00 17.42 88 LEU A N 1
ATOM 694 C CA . LEU A 1 88 ? 2.230 -9.409 -8.257 1.00 17.59 88 LEU A CA 1
ATOM 695 C C . LEU A 1 88 ? 2.131 -10.869 -8.715 1.00 18.30 88 LEU A C 1
ATOM 696 O O . LEU A 1 88 ? 0.998 -11.387 -8.690 1.00 15.54 88 LEU A O 1
ATOM 701 N N . LYS A 1 89 ? 3.264 -11.479 -9.124 1.00 17.69 89 LYS A N 1
ATOM 702 C CA . LYS A 1 89 ? 3.336 -12.869 -9.678 1.00 18.69 89 LYS A CA 1
ATOM 703 C C . LYS A 1 89 ? 2.125 -13.173 -10.576 1.00 17.35 89 LYS A C 1
ATOM 704 O O . LYS A 1 89 ? 1.458 -14.222 -10.392 1.00 15.46 89 LYS A O 1
ATOM 710 N N . LEU A 1 90 ? 1.831 -12.309 -11.544 1.00 16.32 90 LEU A N 1
ATOM 711 C CA . LEU A 1 90 ? 0.638 -12.519 -12.403 1.00 14.61 90 LEU A CA 1
ATOM 712 C C . LEU A 1 90 ? 0.796 -13.818 -13.192 1.00 15.71 90 LEU A C 1
ATOM 713 O O . LEU A 1 90 ? 1.883 -14.047 -13.766 1.00 15.41 90 LEU A O 1
ATOM 718 N N . LYS A 1 91 ? -0.255 -14.640 -13.193 1.00 15.17 91 LYS A N 1
ATOM 719 C CA . LYS A 1 91 ? -0.357 -15.879 -13.994 1.00 17.36 91 LYS A CA 1
ATOM 720 C C . LYS A 1 91 ? -1.105 -15.592 -15.291 1.00 16.07 91 LYS A C 1
ATOM 721 O O . LYS A 1 91 ? -0.960 -16.363 -16.218 1.00 15.76 91 LYS A O 1
ATOM 727 N N . CYS A 1 92 ? -1.910 -14.529 -15.338 1.00 14.24 92 CYS A N 1
ATOM 728 C CA . CYS A 1 92 ? -2.913 -14.321 -16.411 1.00 14.04 92 CYS A CA 1
ATOM 729 C C . CYS A 1 92 ? -3.480 -12.915 -16.307 1.00 12.50 92 CYS A C 1
ATOM 730 O O . CYS A 1 92 ? -3.302 -12.278 -15.222 1.00 11.77 92 CYS A O 1
ATOM 733 N N . VAL A 1 93 ? -4.140 -12.470 -17.367 1.00 11.37 93 VAL A N 1
ATOM 734 C CA . VAL A 1 93 ? -5.048 -11.293 -17.327 1.00 11.21 93 VAL A CA 1
ATOM 735 C C . VAL A 1 93 ? -6.400 -11.812 -17.764 1.00 10.23 93 VAL A C 1
ATOM 736 O O . VAL A 1 93 ? -6.474 -12.684 -18.630 1.00 11.22 93 VAL A O 1
ATOM 740 N N . PRO A 1 94 ? -7.509 -11.322 -17.196 1.00 9.19 94 PRO A N 1
ATOM 741 C CA . PRO A 1 94 ? -7.489 -10.377 -16.084 1.00 9.03 94 PRO A CA 1
ATOM 742 C C . PRO A 1 94 ? -7.049 -11.058 -14.778 1.00 10.12 94 PRO A C 1
ATOM 743 O O . PRO A 1 94 ? -7.306 -12.228 -14.584 1.00 9.51 94 PRO A O 1
ATOM 747 N N . THR A 1 95 ? -6.438 -10.277 -13.887 1.00 9.84 95 THR A N 1
ATOM 748 C CA . THR A 1 95 ? -6.251 -10.616 -12.472 1.00 10.18 95 THR A CA 1
ATOM 749 C C . THR A 1 95 ? -6.758 -9.423 -11.676 1.00 9.96 95 THR A C 1
ATOM 750 O O . THR A 1 95 ? -6.309 -8.283 -11.917 1.00 8.42 95 THR A O 1
ATOM 754 N N . LEU A 1 96 ? -7.639 -9.693 -10.731 1.00 10.20 96 LEU A N 1
ATOM 755 C CA . LEU A 1 96 ? -7.934 -8.766 -9.624 1.00 10.63 96 LEU A CA 1
ATOM 756 C C . LEU A 1 96 ? -7.103 -9.166 -8.408 1.00 11.57 96 LEU A C 1
ATOM 757 O O . LEU A 1 96 ? -7.089 -10.364 -8.058 1.00 11.09 96 LEU A O 1
ATOM 762 N N . LEU A 1 97 ? -6.405 -8.213 -7.795 1.00 12.00 97 LEU A N 1
ATOM 763 C CA . LEU A 1 97 ? -5.482 -8.559 -6.666 1.00 12.98 97 LEU A CA 1
ATOM 764 C C . LEU A 1 97 ? -5.539 -7.424 -5.667 1.00 13.12 97 LEU A C 1
ATOM 765 O O . LEU A 1 97 ? -5.618 -6.279 -6.092 1.00 14.69 97 LEU A O 1
ATOM 770 N N . LYS A 1 98 ? -5.497 -7.748 -4.378 1.00 13.50 98 LYS A N 1
ATOM 771 C CA . LYS A 1 98 ? -5.077 -6.771 -3.348 1.00 16.01 98 LYS A CA 1
ATOM 772 C C . LYS A 1 98 ? -3.604 -7.054 -3.084 1.00 17.55 98 LYS A C 1
ATOM 773 O O . LYS A 1 98 ? -3.275 -8.041 -2.406 1.00 18.20 98 LYS A O 1
ATOM 779 N N . PRO A 1 99 ? -2.662 -6.274 -3.655 1.00 17.35 99 PRO A N 1
ATOM 780 C CA . PRO A 1 99 ? -1.248 -6.656 -3.579 1.00 19.30 99 PRO A CA 1
ATOM 781 C C . PRO A 1 99 ? -0.793 -6.908 -2.131 1.00 20.31 99 PRO A C 1
ATOM 782 O O . PRO A 1 99 ? -1.247 -6.201 -1.256 1.00 20.17 99 PRO A O 1
ATOM 786 N N . GLY A 1 100 ? -0.009 -7.970 -1.935 1.00 20.79 100 GLY A N 1
ATOM 787 C CA . GLY A 1 100 ? 0.488 -8.437 -0.615 1.00 23.01 100 GLY A CA 1
ATOM 788 C C . GLY A 1 100 ? -0.540 -9.232 0.187 1.00 25.12 100 GLY A C 1
ATOM 789 O O . GLY A 1 100 ? -0.289 -9.468 1.385 1.00 25.09 100 GLY A O 1
ATOM 790 N N . THR A 1 101 ? -1.679 -9.617 -0.399 1.00 22.84 101 THR A N 1
ATOM 791 C CA . THR A 1 101 ? -2.703 -10.493 0.233 1.00 22.05 101 THR A CA 1
ATOM 792 C C . THR A 1 101 ? -3.014 -11.628 -0.732 1.00 23.69 101 THR A C 1
ATOM 793 O O . THR A 1 101 ? -2.722 -11.526 -1.924 1.00 22.80 101 THR A O 1
ATOM 797 N N . PRO A 1 102 ? -3.592 -12.750 -0.249 1.00 23.58 102 PRO A N 1
ATOM 798 C CA . PRO A 1 102 ? -4.061 -13.800 -1.144 1.00 23.00 102 PRO A CA 1
ATOM 799 C C . PRO A 1 102 ? -5.421 -13.441 -1.755 1.00 20.70 102 PRO A C 1
ATOM 800 O O . PRO A 1 102 ? -5.951 -14.285 -2.404 1.00 20.86 102 PRO A O 1
ATOM 804 N N . GLN A 1 103 ? -5.892 -12.202 -1.575 1.00 18.06 103 GLN A N 1
ATOM 805 C CA . GLN A 1 103 ? -7.159 -11.762 -2.220 1.00 18.28 103 GLN A CA 1
ATOM 806 C C . GLN A 1 103 ? -6.871 -11.638 -3.721 1.00 17.09 103 GLN A C 1
ATOM 807 O O . GLN A 1 103 ? -6.349 -10.584 -4.136 1.00 14.84 103 GLN A O 1
ATOM 813 N N . ARG A 1 104 ? -7.200 -12.678 -4.494 1.00 17.86 104 ARG A N 1
ATOM 814 C CA . ARG A 1 104 ? -6.884 -12.724 -5.949 1.00 16.86 104 ARG A CA 1
ATOM 815 C C . ARG A 1 104 ? -8.007 -13.422 -6.720 1.00 15.28 104 ARG A C 1
ATOM 816 O O . ARG A 1 104 ? -8.473 -14.502 -6.304 1.00 16.19 104 ARG A O 1
ATOM 824 N N . LEU A 1 105 ? -8.373 -12.866 -7.876 1.00 14.01 105 LEU A N 1
ATOM 825 C CA . LEU A 1 105 ? -9.330 -13.508 -8.818 1.00 12.70 105 LEU A CA 1
ATOM 826 C C . LEU A 1 105 ? -8.724 -13.460 -10.210 1.00 12.33 105 LEU A C 1
ATOM 827 O O . LEU A 1 105 ? -7.982 -12.516 -10.505 1.00 10.21 105 LEU A O 1
ATOM 832 N N . GLU A 1 106 ? -8.906 -14.541 -10.958 1.00 11.09 106 GLU A N 1
ATOM 833 C CA . GLU A 1 106 ? -8.250 -14.724 -12.279 1.00 11.63 106 GLU A CA 1
ATOM 834 C C . GLU A 1 106 ? -9.297 -15.075 -13.337 1.00 11.73 106 GLU A C 1
ATOM 835 O O . GLU A 1 106 ? -10.154 -15.897 -13.050 1.00 11.39 106 GLU A O 1
ATOM 841 N N . GLU A 1 107 ? -9.170 -14.548 -14.564 1.00 10.96 107 GLU A N 1
ATOM 842 C CA . GLU A 1 107 ? -9.860 -15.099 -15.746 1.00 11.61 107 GLU A CA 1
ATOM 843 C C . GLU A 1 107 ? -11.381 -15.009 -15.512 1.00 12.59 107 GLU A C 1
ATOM 844 O O . GLU A 1 107 ? -11.859 -13.884 -15.213 1.00 11.24 107 GLU A O 1
ATOM 850 N N . GLU A 1 108 ? -12.116 -16.121 -15.639 1.00 11.65 108 GLU A N 1
ATOM 851 C CA . GLU A 1 108 ? -13.605 -16.104 -15.541 1.00 12.41 108 GLU A CA 1
ATOM 852 C C . GLU A 1 108 ? -14.069 -15.605 -14.162 1.00 11.68 108 GLU A C 1
ATOM 853 O O . GLU A 1 108 ? -15.192 -15.106 -14.119 1.00 12.09 108 GLU A O 1
ATOM 859 N N . GLN A 1 109 ? -13.257 -15.736 -13.117 1.00 12.15 109 GLN A N 1
ATOM 860 C CA . GLN A 1 109 ? -13.633 -15.340 -11.717 1.00 12.57 109 GLN A CA 1
ATOM 861 C C . GLN A 1 109 ? -13.837 -13.830 -11.681 1.00 12.39 109 GLN A C 1
ATOM 862 O O . GLN A 1 109 ? -14.653 -13.337 -10.883 1.00 13.71 109 GLN A O 1
ATOM 868 N N . CYS A 1 110 ? -13.125 -13.093 -12.542 1.00 11.38 110 CYS A N 1
ATOM 869 C CA . CYS A 1 110 ? -13.240 -11.623 -12.576 1.00 11.12 110 CYS A CA 1
ATOM 870 C C . CYS A 1 110 ? -14.571 -11.175 -13.168 1.00 12.24 110 CYS A C 1
ATOM 871 O O . CYS A 1 110 ? -14.869 -10.000 -13.071 1.00 12.91 110 CYS A O 1
ATOM 874 N N . ALA A 1 111 ? -15.359 -12.080 -13.760 1.00 13.11 111 ALA A N 1
ATOM 875 C CA . ALA A 1 111 ? -16.669 -11.755 -14.356 1.00 12.87 111 ALA A CA 1
ATOM 876 C C . ALA A 1 111 ? -17.812 -12.315 -13.497 1.00 13.92 111 ALA A C 1
ATOM 877 O O . ALA A 1 111 ? -18.966 -12.352 -14.000 1.00 16.41 111 ALA A O 1
ATOM 879 N N . ASP A 1 112 ? -17.490 -12.811 -12.312 1.00 14.74 112 ASP A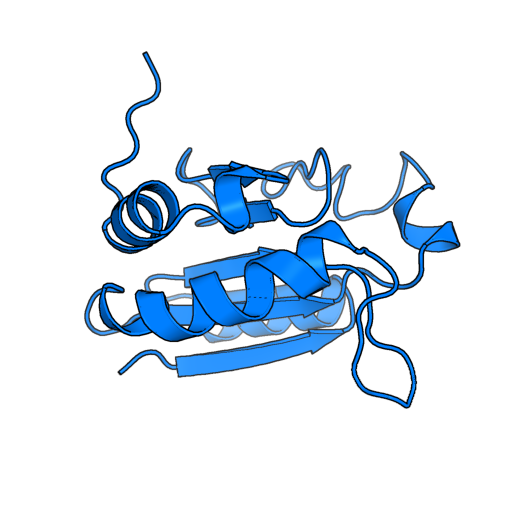 N 1
ATOM 880 C CA . ASP A 1 112 ? -18.456 -13.460 -11.387 1.00 17.46 112 ASP A CA 1
ATOM 881 C C . ASP A 1 112 ? -18.871 -12.421 -10.333 1.00 18.34 112 ASP A C 1
ATOM 882 O O . ASP A 1 112 ? -18.017 -12.027 -9.572 1.00 17.23 112 ASP A O 1
ATOM 887 N N . ASP A 1 113 ? -20.145 -12.029 -10.266 1.00 18.67 113 ASP A N 1
ATOM 888 C CA . ASP A 1 113 ? -20.591 -10.952 -9.327 1.00 21.22 113 ASP A CA 1
ATOM 889 C C . ASP A 1 113 ? -20.270 -11.335 -7.879 1.00 23.08 113 ASP A C 1
ATOM 890 O O . ASP A 1 113 ? -19.717 -10.491 -7.162 1.00 22.38 113 ASP A O 1
ATOM 895 N N . ASN A 1 114 ? -20.597 -12.553 -7.445 1.00 25.28 114 ASN A N 1
ATOM 896 C CA . ASN A 1 114 ? -20.434 -12.973 -6.023 1.00 25.30 114 ASN A CA 1
ATOM 897 C C . ASN A 1 114 ? -18.948 -12.980 -5.649 1.00 22.11 114 ASN A C 1
ATOM 898 O O . ASN A 1 114 ? -18.586 -12.468 -4.585 1.00 21.75 114 ASN A O 1
ATOM 903 N N . LEU A 1 115 ? -18.094 -13.506 -6.522 1.00 19.31 115 LEU A N 1
ATOM 904 C CA . LEU A 1 115 ? -16.628 -13.510 -6.293 1.00 18.43 115 LEU A CA 1
ATOM 905 C C . LEU A 1 115 ? -16.106 -12.072 -6.243 1.00 16.67 115 LEU A C 1
ATOM 906 O O . LEU A 1 115 ? -15.320 -11.789 -5.338 1.00 17.59 115 LEU A O 1
ATOM 911 N N . VAL A 1 116 ? -16.521 -11.211 -7.159 1.00 16.56 116 VAL A N 1
ATOM 912 C CA . VAL A 1 116 ? -15.962 -9.826 -7.218 1.00 15.64 116 VAL A CA 1
ATOM 913 C C . VAL A 1 116 ? -16.426 -9.027 -5.986 1.00 15.49 116 VAL A C 1
ATOM 914 O O . VAL A 1 116 ? -15.603 -8.354 -5.389 1.00 15.05 116 VAL A O 1
ATOM 918 N N . GLN A 1 117 ? -17.664 -9.209 -5.537 1.00 18.74 117 GLN A N 1
ATOM 919 C CA . GLN A 1 117 ? -18.131 -8.671 -4.224 1.00 21.94 117 GLN A CA 1
ATOM 920 C C . GLN A 1 117 ? -17.249 -9.171 -3.081 1.00 22.65 117 GLN A C 1
ATOM 921 O O . GLN A 1 117 ? -16.788 -8.347 -2.309 1.00 22.99 117 GLN A O 1
ATOM 927 N N . MET A 1 118 ? -17.013 -10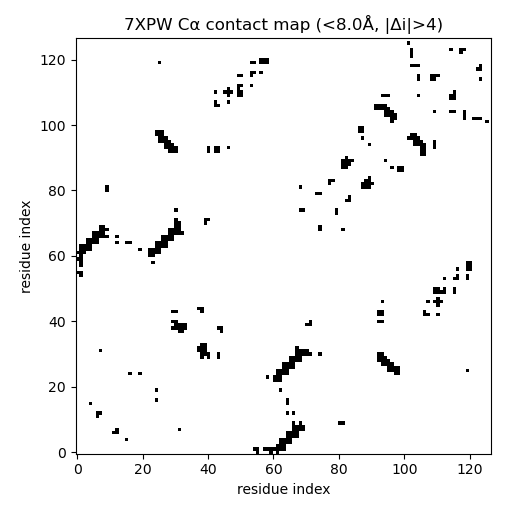.487 -2.970 1.00 24.67 118 MET A N 1
ATOM 928 C CA . MET A 1 118 ? -16.172 -11.070 -1.894 1.00 24.42 118 MET A CA 1
ATOM 929 C C . MET A 1 118 ? -14.760 -10.492 -1.962 1.00 23.71 118 MET A C 1
ATOM 930 O O . MET A 1 118 ? -14.130 -10.270 -0.894 1.00 19.61 118 MET A O 1
ATOM 935 N N . PHE A 1 119 ? -14.224 -10.314 -3.178 1.00 19.73 119 PHE A N 1
ATOM 936 C CA . PHE A 1 119 ? -12.874 -9.755 -3.378 1.00 18.33 119 PHE A CA 1
ATOM 937 C C . PHE A 1 119 ? -12.785 -8.370 -2.718 1.00 18.71 119 PHE A C 1
ATOM 938 O O . PHE A 1 119 ? -11.818 -8.101 -1.970 1.00 20.74 119 PHE A O 1
ATOM 946 N N . PHE A 1 120 ? -13.719 -7.489 -3.052 1.00 18.24 120 PHE A N 1
ATOM 947 C CA . PHE A 1 120 ? -13.671 -6.078 -2.598 1.00 17.84 120 PHE A CA 1
ATOM 948 C C . PHE A 1 120 ? -13.908 -6.046 -1.087 1.00 18.45 120 PHE A C 1
ATOM 949 O O . PHE A 1 120 ? -13.465 -5.067 -0.459 1.00 20.37 120 PHE A O 1
ATOM 957 N N . GLN A 1 121 ? -14.537 -7.089 -0.548 1.00 21.37 121 GLN A N 1
ATOM 958 C CA . GLN A 1 121 ? -14.803 -7.223 0.917 1.00 22.05 121 GLN A CA 1
ATOM 959 C C . GLN A 1 121 ? -13.715 -8.011 1.632 1.00 22.09 121 GLN A C 1
ATOM 960 O O . GLN A 1 121 ? -13.815 -8.065 2.854 1.00 21.55 121 GLN A O 1
ATOM 966 N N . GLU A 1 122 ? -12.679 -8.463 0.927 1.00 19.53 122 GLU A N 1
ATOM 967 C CA . GLU A 1 122 ? -11.532 -9.252 1.462 1.00 22.94 122 GLU A CA 1
ATOM 968 C C . GLU A 1 122 ? -12.048 -10.488 2.203 1.00 22.92 122 GLU A C 1
ATOM 969 O O . GLU A 1 122 ? -11.486 -10.827 3.281 1.00 26.24 122 GLU A O 1
ATOM 975 N N . GLU A 1 123 ? -13.032 -11.158 1.601 1.00 22.08 123 GLU A N 1
ATOM 976 C CA . GLU A 1 123 ? -13.764 -12.313 2.186 1.00 23.86 123 GLU A CA 1
ATOM 977 C C . GLU A 1 123 ? -13.464 -13.618 1.433 1.00 27.41 123 GLU A C 1
ATOM 978 O O . GLU A 1 123 ? -14.067 -14.661 1.800 1.00 25.95 123 GLU A O 1
ATOM 984 N N . LEU A 1 124 ? -12.533 -13.614 0.474 1.00 28.99 124 LEU A N 1
ATOM 985 C CA . LEU A 1 124 ? -12.107 -14.872 -0.207 1.00 29.03 124 LEU A CA 1
ATOM 986 C C . LEU A 1 124 ? -11.310 -15.731 0.788 1.00 31.57 124 LEU A C 1
ATOM 987 O O . LEU A 1 124 ? -10.420 -15.173 1.483 1.00 27.62 124 LEU A O 1
ATOM 992 N N . GLU A 1 125 ? -11.617 -17.031 0.867 1.00 33.12 125 GLU A N 1
ATOM 993 C CA . GLU A 1 125 ? -10.896 -18.004 1.742 1.00 36.90 125 GLU A CA 1
ATOM 994 C C . GLU A 1 125 ? -10.017 -18.916 0.863 1.00 38.79 125 GLU A C 1
ATOM 995 O O . GLU A 1 125 ? -10.382 -19.113 -0.323 1.00 36.05 125 GLU A O 1
ATOM 1001 N N . HIS A 1 126 ? -8.893 -19.420 1.402 1.00 37.96 126 HIS A N 1
ATOM 1002 C CA . HIS A 1 126 ? -7.795 -20.074 0.634 1.00 40.85 126 HIS A CA 1
ATOM 1003 C C . HIS A 1 126 ? -7.359 -21.402 1.265 1.00 46.21 126 HIS A C 1
ATOM 1004 O O . HIS A 1 126 ? -6.160 -21.759 1.160 1.00 52.40 126 HIS A O 1
ATOM 1011 N N . HIS A 1 127 ? -8.297 -22.122 1.873 1.00 47.03 127 HIS A N 1
ATOM 1012 C CA . HIS A 1 127 ? -8.143 -23.546 2.261 1.00 45.46 127 HIS A CA 1
ATOM 1013 C C . HIS A 1 127 ? -7.789 -24.370 1.015 1.00 41.44 127 HIS A C 1
ATOM 1014 O O . HIS A 1 127 ? -6.810 -25.134 1.010 1.00 37.28 127 HIS A O 1
#

Organism: NCBI:txid111462

Foldseek 3Di:
DAAEAEEEADVRVVVVCVVLVVAQEKEWEFADADPVRDHPDVLCNLLVVLLVVLVVLADPRYYYYYYHHYHPVLVVPCPRCCCVVPFNVDPAPGWIDRTPDPLIDHRNLSNPNVSSSCSSVVNDDDD

Solvent-accessible surface area: 6908 Å² total; per-residue (Å²): 240,18,98,102,34,118,27,106,18,43,137,36,11,32,119,5,20,120,117,6,125,80,66,36,22,0,0,0,0,0,0,3,90,81,115,136,39,91,13,64,5,100,65,0,54,80,0,42,74,10,3,68,127,5,18,167,86,14,55,98,99,3,0,8,0,4,0,10,2,12,104,141,86,87,7,98,74,126,75,9,70,0,27,128,27,114,89,4,82,3,140,14,13,0,0,0,1,30,35,74,44,87,13,60,3,48,76,130,63,0,31,59,59,112,47,0,54,61,0,0,65,67,96,22,145,105,219

InterPro domains:
  IPR010357 Thioredoxin domain-containing protein 17-like domain [PF06110] (7-122)
  IPR036249 Thioredoxin-like superfamily [SSF52833] (3-112)
  IPR045108 Thioredoxin domain-containing protein 17-like [PTHR12452] (3-122)